Protein AF-A0A957Q5Z5-F1 (afdb_monomer)

Foldseek 3Di:
DDDPQLLVVQWDDDPPDIDGNADDLVDPVLQVLLQVLLVLLVVQAQHFLLVNVVSLCVVCVPPPCSSVSVLLNVLQVVQFDFAQDDDLDQLVVLLVQLCVVDDADDPPPVVDPHHPLVSLVVSCVVSVHDSVCSVVSNCSVPSRNTGGNTSHDNDRSSNSSVVSRVVSVVD

Nearest PDB structures (foldseek):
  6p4o-assembly2_D  TM=7.460E-01  e=9.473E-06  Sulfurispha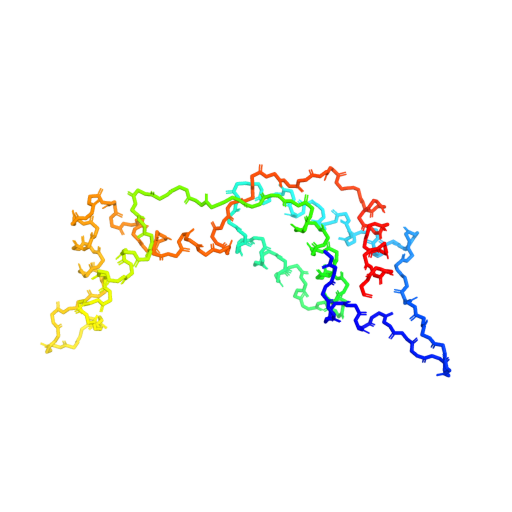era tokodaii str. 7
  6p4w-assembly1_B  TM=7.535E-01  e=1.976E-05  Sulfurisphaera tokodaii str. 7

Solvent-accessible surface area (backbone atoms only — not comparable to full-atom values): 9835 Å² total; per-residue (Å²): 122,60,51,68,83,53,41,53,84,34,54,42,78,58,90,95,43,82,42,75,66,69,80,60,75,83,39,64,70,56,36,50,52,39,39,50,51,44,51,60,55,60,73,34,63,74,30,34,43,48,57,51,52,50,54,50,53,61,70,38,59,95,50,93,58,39,58,58,52,52,40,48,52,45,53,48,56,70,52,32,43,69,42,73,52,91,64,99,60,62,23,70,58,50,42,55,61,54,57,71,73,53,82,62,45,66,97,81,49,90,89,61,92,47,31,57,67,56,53,47,43,52,52,12,58,75,71,73,45,60,49,91,50,45,71,61,44,45,48,27,81,39,71,53,44,10,25,28,76,37,74,48,74,90,64,45,25,63,58,45,49,54,47,40,45,54,32,60,74,71,95

Mean predicted aligned error: 5.06 Å

pLDDT: mean 93.44, std 7.06, range [59.0, 98.56]

Structure (mmCIF, N/CA/C/O backbone):
data_AF-A0A957Q5Z5-F1
#
_entry.id   AF-A0A957Q5Z5-F1
#
loop_
_atom_site.group_PDB
_atom_site.id
_atom_site.type_symbol
_atom_site.label_atom_id
_atom_site.label_alt_id
_atom_site.label_comp_id
_atom_site.label_asym_id
_atom_site.label_entity_id
_atom_site.label_seq_id
_atom_site.pdbx_PDB_ins_code
_atom_site.Cartn_x
_atom_site.Cartn_y
_atom_site.Cartn_z
_atom_site.occupancy
_atom_site.B_iso_or_equiv
_atom_site.auth_seq_id
_atom_site.auth_comp_id
_atom_site.auth_asym_id
_atom_site.auth_atom_id
_atom_site.pdbx_PDB_model_num
ATOM 1 N N . MET A 1 1 ? -11.658 -6.188 2.219 1.00 86.75 1 MET A N 1
ATOM 2 C CA . MET A 1 1 ? -11.931 -7.066 3.375 1.00 86.75 1 MET A CA 1
ATOM 3 C C . MET A 1 1 ? -10.623 -7.484 3.997 1.00 86.75 1 MET A C 1
ATOM 5 O O . MET A 1 1 ? -9.708 -7.815 3.246 1.00 86.75 1 MET A O 1
ATOM 9 N N . LEU A 1 2 ? -10.515 -7.440 5.331 1.00 93.69 2 LEU A N 1
ATOM 10 C CA . LEU A 1 2 ? -9.298 -7.857 6.036 1.00 93.69 2 LEU A CA 1
ATOM 11 C C . LEU A 1 2 ? -8.910 -9.295 5.667 1.00 93.69 2 LEU A C 1
ATOM 13 O O . LEU A 1 2 ? -9.766 -10.158 5.486 1.00 93.69 2 LEU A O 1
ATOM 17 N N . THR A 1 3 ? -7.611 -9.538 5.522 1.00 92.75 3 THR A N 1
ATOM 18 C CA . THR A 1 3 ? -7.075 -10.868 5.227 1.00 92.75 3 THR A CA 1
ATOM 19 C C . THR A 1 3 ? -6.958 -11.697 6.506 1.00 92.75 3 THR A C 1
ATOM 21 O O . THR A 1 3 ? -6.870 -11.164 7.614 1.00 92.75 3 THR A O 1
ATOM 24 N N . GLY A 1 4 ? -6.957 -13.027 6.368 1.00 91.56 4 GLY A N 1
ATOM 25 C CA . GLY A 1 4 ? -6.976 -13.938 7.516 1.00 91.56 4 GLY A CA 1
ATOM 26 C C . GLY A 1 4 ? -5.790 -13.770 8.473 1.00 91.56 4 GLY A C 1
ATOM 27 O O . GLY A 1 4 ? -5.946 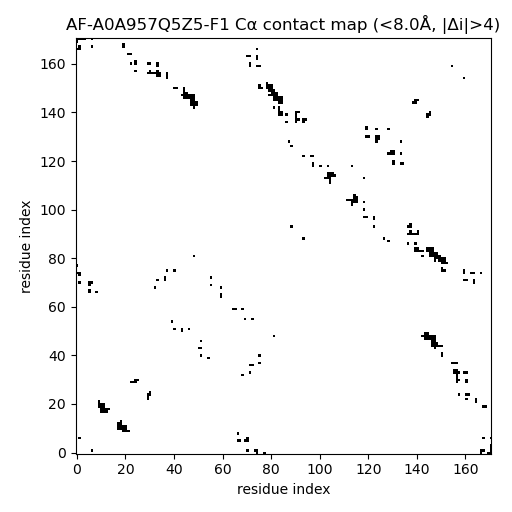-13.966 9.674 1.00 91.56 4 GLY A O 1
ATOM 28 N N . ASP A 1 5 ? -4.619 -13.372 7.980 1.00 93.81 5 ASP A N 1
ATOM 29 C CA . ASP A 1 5 ? -3.441 -13.049 8.792 1.00 93.81 5 ASP A CA 1
ATOM 30 C C . ASP A 1 5 ? -3.641 -11.816 9.690 1.00 93.81 5 ASP A C 1
ATOM 32 O O . ASP A 1 5 ? -3.112 -11.791 10.797 1.00 93.81 5 ASP A O 1
ATOM 36 N N . LEU A 1 6 ? -4.465 -10.850 9.273 1.00 95.38 6 LEU A N 1
ATOM 37 C CA . LEU A 1 6 ? -4.797 -9.655 10.060 1.00 95.38 6 LEU A CA 1
ATOM 38 C C . LEU A 1 6 ? -5.954 -9.898 11.040 1.00 95.38 6 LEU A C 1
ATOM 40 O O . LEU A 1 6 ? -6.052 -9.238 12.072 1.00 95.38 6 LEU A O 1
ATOM 44 N N . VAL A 1 7 ? -6.815 -10.872 10.744 1.00 94.38 7 VAL A N 1
ATOM 45 C CA . VAL A 1 7 ? -7.994 -11.201 11.563 1.00 94.38 7 VAL A CA 1
ATOM 46 C C . VAL A 1 7 ? -7.636 -12.179 12.678 1.00 94.38 7 VAL A C 1
ATOM 48 O O . VAL A 1 7 ? -8.009 -11.963 13.830 1.00 94.38 7 VAL A O 1
ATOM 51 N N . ARG A 1 8 ? -6.868 -13.235 12.373 1.00 93.06 8 ARG A N 1
ATOM 52 C CA . ARG A 1 8 ? -6.504 -14.299 13.331 1.00 93.06 8 ARG A CA 1
ATOM 53 C C . ARG A 1 8 ? -5.944 -13.780 14.664 1.00 93.06 8 ARG A C 1
ATOM 55 O O . ARG A 1 8 ? -6.392 -14.285 15.691 1.00 93.06 8 ARG A O 1
ATOM 62 N N . PRO A 1 9 ? -5.040 -12.779 14.712 1.00 94.25 9 PRO A N 1
ATOM 63 C CA . PRO A 1 9 ? -4.516 -12.251 15.976 1.00 94.25 9 PRO A CA 1
ATOM 64 C C . PRO A 1 9 ? -5.578 -11.605 16.879 1.00 94.25 9 PRO A C 1
ATOM 66 O O . PRO A 1 9 ? -5.342 -11.429 18.074 1.00 94.25 9 PRO A O 1
ATOM 69 N N . ARG A 1 10 ? -6.738 -11.234 16.321 1.00 94.88 10 ARG A N 1
ATOM 70 C CA . ARG A 1 10 ? -7.870 -10.634 17.042 1.00 94.88 10 ARG A CA 1
ATOM 71 C C . ARG A 1 10 ? -8.929 -11.657 17.440 1.00 94.88 10 ARG A C 1
ATOM 73 O O . ARG A 1 10 ? -9.867 -11.303 18.144 1.00 94.88 10 ARG A O 1
ATOM 80 N N . LEU A 1 11 ? -8.792 -12.916 17.035 1.00 93.56 11 LEU A N 1
ATOM 81 C CA . LEU A 1 11 ? -9.701 -13.980 17.439 1.00 93.56 11 LEU A CA 1
ATOM 82 C C . LEU A 1 11 ? -9.214 -14.623 18.740 1.00 93.56 11 LEU A C 1
ATOM 84 O O . LEU A 1 11 ? -8.059 -15.027 18.875 1.00 93.56 11 LEU A O 1
ATOM 88 N N . ARG A 1 12 ? -10.111 -14.733 19.716 1.00 92.25 12 ARG A N 1
ATOM 89 C CA . ARG A 1 12 ? -9.873 -15.391 21.001 1.00 92.25 12 ARG A CA 1
ATOM 90 C C . ARG A 1 12 ? -10.822 -16.567 21.134 1.00 92.25 12 ARG A C 1
ATOM 92 O O . ARG A 1 12 ? -12.036 -16.396 21.081 1.00 92.25 12 ARG A O 1
ATOM 99 N N . GLN A 1 13 ? -10.270 -17.753 21.351 1.00 90.62 13 GLN A N 1
ATOM 100 C CA . GLN A 1 13 ? -11.067 -18.915 21.714 1.00 90.62 13 GLN A CA 1
ATOM 101 C C . GLN A 1 13 ? -11.243 -18.949 23.235 1.00 90.62 13 GLN A C 1
ATOM 103 O O . GLN A 1 13 ? -10.262 -18.968 23.979 1.00 90.62 13 GLN A O 1
ATOM 108 N N . GLN A 1 14 ? -12.491 -18.949 23.699 1.00 88.62 14 GLN A N 1
ATOM 109 C CA . GLN A 1 14 ? -12.849 -19.172 25.099 1.00 88.62 14 GLN A CA 1
ATOM 110 C C . GLN A 1 14 ? -13.795 -20.371 25.172 1.00 88.62 14 GLN A C 1
ATOM 112 O O . GLN A 1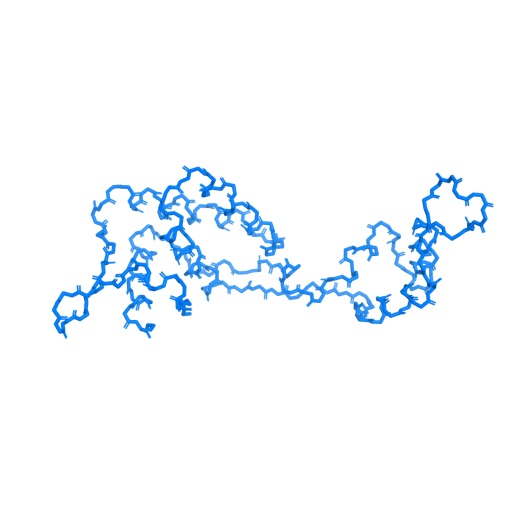 14 ? -14.984 -20.271 24.881 1.00 88.62 14 GLN A O 1
ATOM 117 N N . GLY A 1 15 ? -13.247 -21.538 25.523 1.00 88.75 15 GLY A N 1
ATOM 118 C CA . GLY A 1 15 ? -13.988 -22.798 25.482 1.00 88.75 15 GLY A CA 1
ATOM 119 C C . GLY A 1 15 ? -14.450 -23.127 24.060 1.00 88.75 15 GLY A C 1
ATOM 120 O O . GLY A 1 15 ? -13.624 -23.289 23.160 1.00 88.75 15 GLY A O 1
ATOM 121 N N . ASN A 1 16 ? -15.770 -23.210 23.872 1.00 91.19 16 ASN A N 1
ATOM 122 C CA . ASN A 1 16 ? -16.403 -23.483 22.579 1.00 91.19 16 ASN A CA 1
ATOM 123 C C . ASN A 1 16 ? -16.900 -22.211 21.861 1.00 91.19 16 ASN A C 1
ATOM 125 O O . ASN A 1 16 ? -17.581 -22.312 20.844 1.00 91.19 16 ASN A O 1
ATOM 129 N N . GLU A 1 17 ? -16.586 -21.023 22.389 1.00 91.62 17 GLU A N 1
ATOM 130 C CA . GLU A 1 17 ? -16.926 -19.737 21.776 1.00 91.62 17 GLU A CA 1
ATOM 131 C C . GLU A 1 17 ? -15.697 -19.081 21.142 1.00 91.62 17 GLU A C 1
ATOM 133 O O . GLU A 1 17 ? -14.607 -19.047 21.725 1.00 91.62 17 GLU A O 1
ATOM 138 N N . LEU A 1 18 ? -15.900 -18.502 19.959 1.00 90.69 18 LEU A N 1
ATOM 139 C CA . LEU A 1 18 ? -14.941 -17.620 19.306 1.00 90.69 18 LEU A CA 1
ATOM 140 C C . LEU A 1 18 ? -15.369 -16.171 19.550 1.00 90.69 18 LEU A C 1
ATOM 142 O O . LEU A 1 18 ? -16.485 -15.784 19.208 1.00 90.69 18 LEU A O 1
ATOM 146 N N . ARG A 1 19 ? -14.489 -15.370 20.148 1.00 93.19 19 ARG A N 1
ATOM 147 C CA . ARG A 1 19 ? -14.721 -13.951 20.437 1.00 93.19 19 ARG A CA 1
ATOM 148 C C . ARG A 1 19 ? -13.751 -13.091 19.646 1.00 93.19 19 ARG A C 1
ATOM 150 O O . ARG A 1 19 ? -12.570 -13.418 19.548 1.00 93.19 19 ARG A O 1
ATOM 157 N N . ILE A 1 20 ? -14.250 -11.982 19.112 1.00 94.69 20 ILE A N 1
ATOM 158 C CA . ILE A 1 20 ? -13.425 -10.974 18.449 1.00 94.69 20 ILE A CA 1
ATOM 159 C C . ILE A 1 20 ? -12.976 -9.964 19.504 1.00 94.69 20 ILE A C 1
ATOM 161 O O . ILE A 1 20 ? -13.782 -9.436 20.268 1.00 94.69 20 ILE A O 1
ATOM 165 N N . ASP A 1 21 ? -11.677 -9.709 19.544 1.00 95.06 21 ASP A N 1
ATOM 166 C CA . ASP A 1 21 ? -11.082 -8.610 20.287 1.00 95.06 21 ASP A CA 1
ATOM 167 C C . ASP A 1 21 ? -11.286 -7.323 19.468 1.00 95.06 21 ASP A C 1
ATOM 169 O O . ASP A 1 21 ? -10.591 -7.062 18.479 1.00 95.06 21 ASP A O 1
ATOM 173 N N . TRP A 1 22 ? -12.296 -6.538 19.836 1.00 96.62 22 TRP A N 1
ATOM 174 C CA . TRP A 1 22 ? -12.644 -5.282 19.167 1.00 96.62 22 TRP A CA 1
ATOM 175 C C . TRP A 1 22 ? -11.695 -4.153 19.567 1.00 96.62 22 TRP A C 1
ATOM 177 O O . TRP A 1 22 ? -11.163 -4.138 20.676 1.00 96.62 22 TRP A O 1
ATOM 187 N N . LEU A 1 23 ? -11.504 -3.170 18.686 1.00 96.94 23 LEU A N 1
ATOM 188 C CA . LEU A 1 23 ? -10.916 -1.900 19.105 1.00 96.94 23 LEU A CA 1
ATOM 189 C C . LEU A 1 23 ? -11.986 -1.041 19.768 1.00 96.94 23 LEU A C 1
ATOM 191 O O . LEU A 1 23 ? -13.004 -0.728 19.150 1.00 96.94 23 LEU A O 1
ATOM 195 N N . ASP A 1 24 ? -11.734 -0.647 21.010 1.00 95.56 24 ASP A N 1
ATOM 196 C CA . ASP A 1 24 ? -12.553 0.332 21.716 1.00 95.56 24 ASP A CA 1
ATOM 197 C C . ASP A 1 24 ? -12.341 1.727 21.093 1.00 95.56 24 ASP A C 1
ATOM 199 O O . ASP A 1 24 ? -11.215 2.238 21.132 1.00 95.56 24 ASP A O 1
ATOM 203 N N . PRO A 1 25 ? -13.387 2.364 20.529 1.00 93.06 25 PRO A N 1
ATOM 204 C CA . PRO A 1 25 ? -13.272 3.689 19.931 1.00 93.06 25 PRO A CA 1
ATOM 205 C C . PRO A 1 25 ? -12.984 4.780 20.969 1.00 93.06 25 PRO A C 1
ATOM 207 O O . PRO A 1 25 ? -12.510 5.844 20.609 1.00 93.06 25 PRO A O 1
ATOM 210 N N . THR A 1 26 ? -13.207 4.558 22.261 1.00 95.06 26 THR A N 1
ATOM 211 C CA . THR A 1 26 ? -12.871 5.555 23.292 1.00 95.06 26 THR A CA 1
ATOM 212 C C . THR A 1 26 ? -11.412 5.474 23.743 1.00 95.06 26 THR A C 1
ATOM 214 O O . THR A 1 26 ? -10.908 6.371 24.424 1.00 95.06 26 THR A O 1
ATOM 217 N N . ASN A 1 27 ? -10.695 4.421 23.340 1.00 97.81 27 ASN A N 1
ATOM 218 C CA . ASN A 1 27 ? -9.304 4.230 23.706 1.00 97.81 27 ASN A CA 1
ATOM 219 C C . ASN A 1 27 ? -8.407 5.261 23.003 1.00 97.81 27 ASN A C 1
ATOM 221 O O . ASN A 1 27 ? -8.252 5.256 21.780 1.00 97.81 27 ASN A O 1
ATOM 225 N N . ARG A 1 28 ? -7.752 6.112 23.800 1.00 97.81 28 ARG A N 1
ATOM 226 C CA . ARG A 1 28 ? -6.892 7.196 23.304 1.00 97.81 28 ARG A CA 1
ATOM 227 C C . ARG A 1 28 ? -5.743 6.712 22.414 1.00 97.81 28 ARG A C 1
ATOM 229 O O . ARG A 1 28 ? -5.404 7.403 21.460 1.00 97.81 28 ARG A O 1
ATOM 236 N N . HIS A 1 29 ? -5.153 5.553 22.709 1.00 97.56 29 HIS A N 1
ATOM 237 C CA . HIS A 1 29 ? -4.058 4.983 21.913 1.00 97.56 29 HIS A CA 1
ATOM 238 C C . HIS A 1 29 ? -4.524 4.625 20.498 1.00 97.56 29 HIS A C 1
ATOM 240 O O . HIS A 1 29 ? -3.871 4.982 19.516 1.00 97.56 29 HIS A O 1
ATOM 246 N N . TRP A 1 30 ? -5.692 3.984 20.382 1.00 98.06 30 TRP A N 1
ATOM 247 C CA . TRP A 1 30 ? -6.259 3.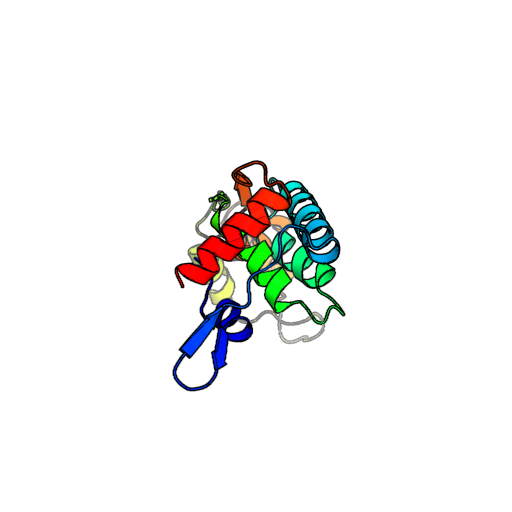625 19.080 1.00 98.06 30 TRP A CA 1
ATOM 248 C C . TRP A 1 30 ? -6.781 4.828 18.314 1.00 98.06 30 TRP A C 1
ATOM 250 O O . TRP A 1 30 ? -6.556 4.908 17.111 1.00 98.06 30 TRP A O 1
ATOM 260 N N . GLN A 1 31 ? -7.392 5.788 19.004 1.00 98.50 31 GLN A N 1
ATOM 261 C CA . GLN A 1 31 ? -7.793 7.063 18.412 1.00 98.50 31 GLN A CA 1
ATOM 262 C C . GLN A 1 31 ? -6.604 7.803 17.799 1.00 98.50 31 GLN A C 1
ATOM 264 O O . GLN A 1 31 ? -6.654 8.204 16.637 1.00 98.50 31 GLN A O 1
ATOM 269 N N . GLN A 1 32 ? -5.509 7.919 18.553 1.00 98.31 32 GLN A N 1
ATOM 270 C CA . GLN A 1 32 ? -4.291 8.560 18.075 1.00 98.31 32 GLN A CA 1
ATOM 271 C C . GLN A 1 32 ? -3.697 7.805 16.878 1.00 98.31 32 GLN A C 1
ATOM 273 O O . GLN A 1 32 ? -3.445 8.409 15.841 1.00 98.31 32 GLN A O 1
ATOM 278 N N . THR A 1 33 ? -3.558 6.480 16.986 1.00 98.44 33 THR A N 1
ATOM 279 C CA . THR A 1 33 ? -3.012 5.637 15.908 1.00 98.44 33 THR A CA 1
ATOM 280 C C . THR A 1 33 ? -3.846 5.747 14.626 1.00 98.44 33 THR A C 1
ATOM 282 O O . THR A 1 33 ? -3.304 5.905 13.536 1.00 98.44 33 THR A O 1
ATOM 285 N N . ALA A 1 34 ? -5.176 5.695 14.737 1.00 98.56 34 ALA A N 1
ATOM 286 C CA . ALA A 1 34 ? -6.073 5.806 13.591 1.00 98.56 34 ALA A CA 1
ATOM 287 C C . ALA A 1 34 ? -6.022 7.204 12.948 1.00 98.56 34 ALA A C 1
ATOM 289 O O . ALA A 1 34 ? -6.032 7.310 11.722 1.00 98.56 34 ALA A O 1
ATOM 290 N N . ALA A 1 35 ? -5.937 8.268 13.754 1.00 98.38 35 ALA A N 1
ATOM 291 C CA . ALA A 1 35 ? -5.785 9.633 13.254 1.00 98.38 35 ALA A CA 1
ATOM 292 C C . ALA A 1 35 ? -4.459 9.823 12.502 1.00 98.38 35 ALA A C 1
ATOM 294 O O . ALA A 1 35 ? -4.459 10.368 11.399 1.00 98.38 35 ALA A O 1
ATOM 295 N N . GLU A 1 36 ? -3.351 9.348 13.074 1.00 98.31 36 GLU A N 1
ATOM 296 C CA . GLU A 1 36 ? -2.017 9.415 12.467 1.00 98.31 36 GLU A CA 1
ATOM 297 C C . GLU A 1 36 ? -1.959 8.655 11.143 1.00 98.31 36 GLU A C 1
ATOM 299 O O . GLU A 1 36 ? -1.525 9.219 10.144 1.00 98.31 36 GLU A O 1
ATOM 304 N N . LEU A 1 37 ? -2.468 7.420 11.096 1.00 98.38 37 LEU A N 1
ATOM 305 C CA . LEU A 1 37 ? -2.523 6.638 9.858 1.00 98.38 37 LEU A CA 1
ATOM 306 C C . LEU A 1 37 ? -3.374 7.314 8.781 1.00 98.38 37 LEU A C 1
ATOM 308 O O . LEU A 1 37 ? -2.987 7.334 7.615 1.00 98.38 37 LEU A O 1
ATOM 312 N N . ALA A 1 38 ? -4.519 7.890 9.156 1.00 97.88 38 ALA A N 1
ATOM 313 C CA . ALA A 1 38 ? -5.364 8.615 8.215 1.00 97.88 38 ALA A CA 1
ATOM 314 C C . ALA A 1 38 ? -4.668 9.871 7.661 1.00 97.88 38 ALA A C 1
ATOM 316 O O . ALA A 1 38 ? -4.861 10.204 6.494 1.00 97.88 38 ALA A O 1
ATOM 317 N N . VAL A 1 39 ? -3.867 10.574 8.471 1.00 97.75 39 VAL A N 1
ATOM 318 C CA . VAL A 1 39 ? -3.029 11.694 8.006 1.00 97.75 39 VAL A CA 1
ATOM 319 C C . VAL A 1 39 ? -1.945 11.184 7.061 1.00 97.75 39 VAL A C 1
ATOM 321 O O . VAL A 1 39 ? -1.899 11.632 5.918 1.00 97.75 39 VAL A O 1
ATOM 324 N N . LEU A 1 40 ? -1.155 10.203 7.504 1.00 97.88 40 LEU A N 1
ATOM 325 C CA . LEU A 1 40 ? -0.039 9.639 6.749 1.00 97.88 40 LEU A CA 1
ATOM 326 C C . LEU A 1 40 ? -0.480 9.126 5.373 1.00 97.88 40 LEU A C 1
ATOM 328 O O . LEU A 1 40 ? 0.201 9.363 4.381 1.00 97.88 40 LEU A O 1
ATOM 332 N N . PHE A 1 41 ? -1.636 8.458 5.298 1.00 98.00 41 PHE A N 1
ATOM 333 C CA . PHE A 1 41 ? -2.181 7.941 4.042 1.00 98.00 41 PHE A CA 1
ATOM 334 C C . PHE A 1 41 ? -2.634 9.050 3.088 1.00 98.00 41 PHE A C 1
ATOM 336 O O . PHE A 1 41 ? -2.381 8.972 1.888 1.00 98.00 41 PHE A O 1
ATOM 343 N N . ARG A 1 42 ? -3.274 10.112 3.599 1.00 95.12 42 ARG A N 1
ATOM 344 C CA . ARG A 1 42 ? -3.698 11.250 2.762 1.00 95.12 42 ARG A CA 1
ATOM 345 C C . ARG A 1 42 ? -2.519 11.981 2.125 1.00 95.12 42 ARG A C 1
ATOM 347 O O . ARG A 1 42 ? -2.669 12.520 1.034 1.00 95.12 42 ARG A O 1
ATOM 354 N N . GLU A 1 43 ? -1.364 11.992 2.783 1.00 95.75 43 GLU A N 1
ATOM 355 C CA . GLU A 1 43 ? -0.130 12.578 2.245 1.00 95.75 43 GLU A CA 1
ATOM 356 C C . GLU A 1 43 ? 0.442 11.783 1.056 1.00 95.75 43 GLU A C 1
ATOM 358 O O . GLU A 1 43 ? 1.305 12.291 0.346 1.00 95.75 43 GLU A O 1
ATOM 363 N N . GLN A 1 44 ? -0.071 10.575 0.784 1.00 96.81 44 GLN A N 1
ATOM 364 C CA . GLN A 1 44 ? 0.370 9.721 -0.325 1.00 96.81 44 GLN A CA 1
ATOM 365 C C . GLN A 1 44 ? -0.363 9.998 -1.648 1.00 96.81 44 GLN A C 1
ATOM 367 O O . GLN A 1 44 ? -0.264 9.199 -2.576 1.00 96.81 44 GLN A O 1
ATOM 372 N N . HIS A 1 45 ? -1.121 11.094 -1.759 1.00 96.06 45 HIS A N 1
ATOM 373 C CA . HIS A 1 45 ? -1.798 11.453 -3.008 1.00 96.06 45 HIS A CA 1
ATOM 374 C C . HIS A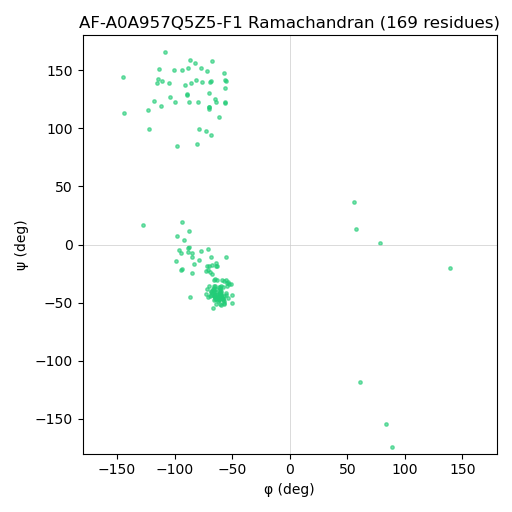 1 45 ? -0.798 11.562 -4.172 1.00 96.06 45 HIS A C 1
ATOM 376 O O . HIS A 1 45 ? 0.276 12.150 -4.024 1.00 96.06 45 HIS A O 1
ATOM 382 N N . ASP A 1 46 ? -1.150 10.981 -5.322 1.00 95.94 46 ASP A N 1
ATOM 383 C CA . ASP A 1 46 ? -0.293 10.839 -6.509 1.00 95.94 46 ASP A CA 1
ATOM 384 C C . ASP A 1 46 ? 1.035 10.096 -6.267 1.00 95.94 46 ASP A C 1
ATOM 386 O O . ASP A 1 46 ? 1.923 10.117 -7.122 1.00 95.94 46 ASP A O 1
ATOM 390 N N . GLN A 1 47 ? 1.196 9.414 -5.129 1.00 97.12 47 GLN A N 1
ATOM 391 C CA . GLN A 1 47 ? 2.364 8.578 -4.865 1.00 97.12 47 GLN A CA 1
ATOM 392 C C . GLN A 1 47 ? 2.104 7.118 -5.263 1.00 97.12 47 GLN A C 1
ATOM 394 O O . GLN A 1 47 ? 0.966 6.640 -5.179 1.00 97.12 47 GLN A O 1
ATOM 399 N N . PRO A 1 48 ? 3.153 6.378 -5.664 1.00 96.38 48 PRO A N 1
ATOM 400 C CA . PRO A 1 48 ? 3.076 4.935 -5.852 1.00 96.38 48 PRO A CA 1
ATOM 401 C C . PRO A 1 48 ? 2.624 4.197 -4.587 1.00 96.38 48 PRO A C 1
ATOM 403 O O . PRO A 1 48 ? 2.999 4.565 -3.470 1.00 96.38 48 PRO A O 1
ATOM 406 N N . GLN A 1 49 ? 1.904 3.086 -4.757 1.00 97.19 49 GLN A N 1
ATOM 407 C CA . GLN A 1 49 ? 1.499 2.208 -3.655 1.00 97.19 49 GLN A CA 1
ATOM 408 C C . GLN A 1 49 ? 2.700 1.737 -2.811 1.00 97.19 49 GLN A C 1
ATOM 410 O O . GLN A 1 49 ? 2.586 1.584 -1.596 1.00 97.19 49 GLN A O 1
ATOM 415 N N . GLU A 1 50 ? 3.869 1.538 -3.421 1.00 96.69 50 GLU A N 1
ATOM 416 C CA . GLU A 1 50 ? 5.096 1.190 -2.701 1.00 96.69 50 GLU A CA 1
ATOM 417 C C . GLU A 1 50 ? 5.588 2.288 -1.749 1.00 96.69 50 GLU A C 1
ATOM 419 O O . GLU A 1 50 ? 6.187 1.967 -0.725 1.00 96.69 50 GLU A O 1
ATOM 424 N N . THR A 1 51 ? 5.330 3.564 -2.045 1.00 97.25 51 THR A N 1
ATOM 425 C CA . THR A 1 51 ? 5.681 4.675 -1.151 1.00 97.25 51 THR A CA 1
ATOM 426 C C . THR A 1 51 ? 4.826 4.616 0.108 1.00 97.25 51 THR A C 1
ATOM 428 O O . THR A 1 51 ? 5.361 4.696 1.212 1.00 97.25 51 THR A O 1
ATOM 431 N N . TRP A 1 52 ? 3.521 4.362 -0.045 1.00 97.94 52 TRP A N 1
ATOM 432 C CA . TRP A 1 52 ? 2.628 4.110 1.087 1.00 97.94 52 TRP A CA 1
ATOM 433 C C . TRP A 1 52 ? 3.086 2.905 1.916 1.00 97.94 52 TRP A C 1
ATOM 435 O O . TRP A 1 52 ? 3.163 2.990 3.139 1.00 97.94 52 TRP A O 1
ATOM 445 N N . GLN A 1 53 ? 3.439 1.800 1.257 1.00 97.44 53 GLN A N 1
ATOM 446 C CA . GLN A 1 53 ? 3.895 0.594 1.942 1.00 97.44 53 GLN A CA 1
ATOM 447 C C . GLN A 1 53 ? 5.166 0.847 2.771 1.00 97.44 53 GLN A C 1
ATOM 449 O O . GLN A 1 53 ? 5.233 0.416 3.919 1.00 97.44 53 GLN A O 1
ATOM 454 N N . ARG A 1 54 ? 6.137 1.600 2.236 1.00 98.19 54 ARG A N 1
ATOM 455 C CA . ARG A 1 54 ? 7.347 1.996 2.978 1.00 98.19 54 ARG A CA 1
ATOM 456 C C . ARG A 1 54 ? 7.029 2.925 4.149 1.00 98.19 54 ARG A C 1
ATOM 458 O O . ARG A 1 54 ? 7.519 2.695 5.247 1.00 98.19 54 ARG A O 1
ATOM 465 N N . ALA A 1 55 ? 6.174 3.928 3.945 1.00 98.19 55 ALA A N 1
ATOM 466 C CA . ALA A 1 55 ? 5.755 4.835 5.014 1.00 98.19 55 ALA A CA 1
ATOM 467 C C . ALA A 1 55 ? 5.050 4.084 6.159 1.00 98.19 55 ALA A C 1
ATOM 469 O O . ALA A 1 55 ? 5.265 4.380 7.334 1.00 98.19 55 ALA A O 1
ATOM 470 N N . LEU A 1 56 ? 4.239 3.076 5.826 1.00 98.25 56 LEU A N 1
ATOM 471 C CA . LEU A 1 56 ? 3.599 2.202 6.805 1.00 98.25 56 LEU A CA 1
ATOM 472 C C . LEU A 1 56 ? 4.620 1.348 7.571 1.00 98.25 56 LEU A C 1
ATOM 474 O O . LEU A 1 56 ? 4.519 1.245 8.792 1.00 98.25 56 LEU A O 1
ATOM 478 N N . GLU A 1 57 ? 5.593 0.759 6.871 1.00 97.94 57 GLU A N 1
ATOM 479 C CA . GLU A 1 57 ? 6.686 -0.018 7.474 1.00 97.94 57 GLU A CA 1
ATOM 480 C C . GLU A 1 57 ? 7.522 0.829 8.441 1.00 97.94 57 GLU A C 1
ATOM 482 O O . GLU A 1 57 ? 7.849 0.379 9.540 1.00 97.94 57 GLU A O 1
ATOM 487 N N . GLU A 1 58 ? 7.818 2.075 8.071 1.00 98.06 58 GLU A N 1
ATOM 488 C CA . GLU A 1 58 ? 8.495 3.041 8.938 1.00 98.06 58 GLU A CA 1
ATOM 489 C C . GLU A 1 58 ? 7.639 3.411 10.157 1.00 98.06 58 GLU A C 1
ATOM 491 O O . GLU A 1 58 ? 8.149 3.453 11.277 1.00 98.06 58 GLU A O 1
ATOM 496 N N . TYR A 1 59 ? 6.333 3.625 9.971 1.00 98.00 59 TYR A N 1
ATOM 497 C CA . TYR A 1 59 ? 5.411 3.977 11.054 1.00 98.00 59 TYR A CA 1
ATOM 498 C C . TYR A 1 59 ? 5.232 2.852 12.087 1.00 98.00 59 TYR A C 1
ATOM 500 O O . TYR A 1 59 ? 5.113 3.112 13.288 1.00 98.00 59 TYR A O 1
ATOM 508 N N . GLU A 1 60 ? 5.199 1.591 11.650 1.00 96.69 60 GLU A N 1
ATOM 509 C CA . GLU A 1 60 ? 5.070 0.443 12.555 1.00 96.69 60 GLU A CA 1
ATOM 510 C C . GLU A 1 60 ? 6.408 -0.036 13.140 1.00 96.69 60 GLU A C 1
ATOM 512 O O . GLU A 1 60 ? 6.420 -0.898 14.026 1.00 96.69 60 GLU A O 1
ATOM 517 N N . ALA A 1 61 ? 7.537 0.506 12.675 1.00 96.62 61 ALA A N 1
ATOM 518 C CA . ALA A 1 61 ? 8.859 0.092 13.119 1.00 96.62 61 ALA A CA 1
ATOM 519 C C . ALA A 1 61 ? 9.000 0.223 14.647 1.00 96.62 61 ALA A C 1
ATOM 521 O O . ALA A 1 61 ? 8.823 1.287 15.238 1.00 96.62 61 ALA A O 1
ATOM 522 N N . GLY A 1 62 ? 9.325 -0.890 15.311 1.00 93.75 62 GLY A N 1
ATOM 523 C CA . GLY A 1 62 ? 9.489 -0.940 16.769 1.00 93.75 62 GLY A CA 1
ATOM 524 C C . GLY A 1 62 ? 8.184 -0.986 17.574 1.00 93.75 62 GLY A C 1
ATOM 525 O O . GLY A 1 62 ? 8.239 -1.046 18.803 1.00 93.75 62 GLY A O 1
ATOM 526 N N . ARG A 1 63 ? 7.017 -1.013 16.921 1.00 96.81 63 ARG A N 1
ATOM 527 C CA . ARG A 1 63 ? 5.714 -1.142 17.581 1.00 96.81 63 ARG A CA 1
ATOM 528 C C . ARG A 1 63 ? 5.287 -2.602 17.715 1.00 96.81 63 ARG A C 1
ATOM 530 O O . ARG A 1 63 ? 5.404 -3.399 16.790 1.00 96.81 63 ARG A O 1
ATOM 537 N N . THR A 1 64 ? 4.753 -2.971 18.878 1.00 96.00 64 THR A N 1
ATOM 538 C CA . THR A 1 64 ? 4.288 -4.346 19.154 1.00 96.00 64 THR A CA 1
ATOM 539 C C . THR A 1 64 ? 2.873 -4.612 18.642 1.00 96.00 64 THR A C 1
ATOM 541 O O . THR A 1 64 ? 2.473 -5.764 18.481 1.00 96.00 64 THR A O 1
ATOM 544 N N . ASP A 1 65 ? 2.121 -3.556 18.350 1.00 96.25 65 ASP A N 1
ATOM 545 C CA . ASP A 1 65 ? 0.750 -3.576 17.856 1.00 96.25 65 ASP A CA 1
ATOM 546 C C . ASP A 1 65 ? 0.634 -3.514 16.323 1.00 96.25 65 ASP A C 1
ATOM 548 O O . ASP A 1 65 ? -0.442 -3.233 15.790 1.00 96.25 65 ASP A O 1
ATOM 552 N N . TYR A 1 66 ? 1.711 -3.845 15.603 1.00 96.69 66 TYR A N 1
ATOM 553 C CA . TYR A 1 66 ? 1.785 -3.806 14.136 1.00 96.69 66 TYR A CA 1
ATOM 554 C C . TYR A 1 66 ? 0.628 -4.540 13.433 1.00 96.69 66 TYR A C 1
ATOM 556 O O . TYR A 1 66 ? 0.130 -4.073 12.416 1.00 96.69 66 TYR A O 1
ATOM 564 N N . ASN A 1 67 ? 0.108 -5.642 13.990 1.00 96.19 67 ASN A N 1
ATOM 565 C CA . ASN A 1 67 ? -1.038 -6.348 13.397 1.00 96.19 67 ASN A CA 1
ATOM 566 C C . ASN A 1 67 ? -2.296 -5.465 13.305 1.00 96.19 67 ASN A C 1
ATOM 568 O O . ASN A 1 67 ? -3.021 -5.518 12.314 1.00 96.19 67 ASN A O 1
ATOM 572 N N . VAL A 1 68 ? -2.547 -4.634 14.323 1.00 97.69 68 VAL A N 1
ATOM 573 C CA . VAL A 1 68 ? -3.681 -3.698 14.330 1.00 97.69 68 VAL A CA 1
ATOM 574 C C . VAL A 1 68 ? -3.420 -2.548 13.361 1.00 97.69 68 VAL A C 1
ATOM 576 O O . VAL A 1 68 ? -4.309 -2.183 12.596 1.00 97.69 68 VAL A O 1
ATOM 579 N N . ILE A 1 69 ? -2.194 -2.019 13.353 1.00 98.44 69 ILE A N 1
ATOM 580 C CA . ILE A 1 69 ? -1.763 -0.944 12.448 1.00 98.44 69 ILE A CA 1
ATOM 581 C C . ILE A 1 69 ? -1.959 -1.365 10.989 1.00 98.44 69 ILE A C 1
ATOM 583 O O . ILE A 1 69 ? -2.635 -0.665 10.240 1.00 98.44 69 ILE A O 1
ATOM 587 N N . ARG A 1 70 ? -1.462 -2.546 10.604 1.00 98.19 70 ARG A N 1
ATOM 588 C CA . ARG A 1 70 ? -1.644 -3.117 9.259 1.00 98.19 70 ARG A CA 1
ATOM 589 C C . ARG A 1 70 ? -3.110 -3.350 8.925 1.00 98.19 70 ARG A C 1
ATOM 591 O O . ARG A 1 70 ? -3.525 -3.129 7.792 1.00 98.19 70 ARG A O 1
ATOM 598 N N . GLY A 1 71 ? -3.909 -3.756 9.908 1.00 98.06 71 GLY A N 1
ATOM 599 C CA . GLY A 1 71 ? -5.356 -3.873 9.774 1.00 98.06 71 GLY A CA 1
ATOM 600 C C . GLY A 1 71 ? -6.036 -2.545 9.431 1.00 98.06 71 GLY A C 1
ATOM 601 O O . GLY A 1 71 ? -6.778 -2.464 8.453 1.00 98.06 71 GLY A O 1
ATOM 602 N N . LEU A 1 72 ? -5.752 -1.486 10.191 1.00 98.44 72 LEU A N 1
ATOM 603 C CA . LEU A 1 72 ? -6.263 -0.134 9.933 1.00 98.44 72 LEU A CA 1
ATOM 604 C C . LEU A 1 72 ? -5.768 0.403 8.581 1.00 98.44 72 LEU A C 1
ATOM 606 O O . LEU A 1 72 ? -6.558 0.902 7.783 1.00 98.44 72 LEU A O 1
ATOM 610 N N . ALA A 1 73 ? -4.480 0.234 8.283 1.00 98.31 73 ALA A N 1
ATOM 611 C CA . ALA A 1 73 ? -3.872 0.618 7.012 1.00 98.31 73 ALA A CA 1
ATOM 612 C C . ALA A 1 73 ? -4.496 -0.112 5.814 1.00 98.31 73 ALA A C 1
ATOM 614 O O . ALA A 1 73 ? -4.696 0.474 4.747 1.00 98.31 73 ALA A O 1
ATOM 615 N N . LYS A 1 74 ? -4.866 -1.383 5.990 1.00 97.75 74 LYS A N 1
ATOM 616 C CA . LYS A 1 74 ? -5.591 -2.140 4.975 1.00 97.75 74 LYS A CA 1
ATOM 617 C C . LYS A 1 74 ? -6.990 -1.583 4.736 1.00 97.75 74 LYS A C 1
ATOM 619 O O . LYS A 1 74 ? -7.410 -1.529 3.588 1.00 97.75 74 LYS A O 1
ATOM 624 N N . VAL A 1 75 ? -7.703 -1.149 5.775 1.00 98.12 75 VAL A N 1
ATOM 625 C CA . VAL A 1 75 ? -9.015 -0.500 5.603 1.00 98.12 75 VAL A CA 1
ATOM 626 C C . VAL A 1 75 ? -8.894 0.772 4.765 1.00 98.12 75 VAL A C 1
ATOM 628 O O . VAL A 1 75 ? -9.709 0.972 3.868 1.00 98.12 75 VAL A O 1
ATOM 631 N N . LEU A 1 76 ? -7.866 1.590 5.018 1.00 98.12 76 LEU A N 1
ATOM 632 C CA . LEU A 1 76 ? -7.567 2.774 4.204 1.00 98.12 76 LEU A CA 1
ATOM 633 C C . LEU A 1 76 ? -7.300 2.382 2.745 1.00 98.12 76 LEU A C 1
ATOM 635 O O . LEU A 1 76 ? -7.952 2.888 1.839 1.00 98.12 76 LEU A O 1
ATOM 639 N N . SER A 1 77 ? -6.398 1.420 2.538 1.00 97.25 77 SER A N 1
ATOM 640 C CA . SER A 1 77 ? -5.971 0.979 1.204 1.00 97.25 77 SER A CA 1
ATOM 641 C C . SER A 1 77 ? -7.108 0.341 0.396 1.00 97.25 77 SER A C 1
ATOM 643 O O . SER A 1 77 ? -7.241 0.611 -0.791 1.00 97.25 77 SER A O 1
ATOM 645 N N . ASP A 1 78 ? -7.951 -0.482 1.030 1.00 96.31 78 ASP A N 1
ATOM 646 C CA . ASP A 1 78 ? -9.115 -1.119 0.397 1.00 96.31 78 ASP A CA 1
ATOM 647 C C . ASP A 1 78 ? -10.224 -0.097 0.065 1.00 96.31 78 ASP A C 1
ATOM 649 O O . ASP A 1 78 ? -11.075 -0.368 -0.782 1.00 96.31 78 ASP A O 1
ATOM 653 N N . GLY A 1 79 ? -10.257 1.046 0.760 1.00 95.81 79 GLY A N 1
ATOM 654 C CA . GLY A 1 79 ? -11.203 2.140 0.524 1.00 95.81 79 GLY A CA 1
ATOM 655 C C . GLY A 1 79 ? -10.745 3.157 -0.525 1.00 95.81 79 GLY A C 1
ATOM 656 O O . GLY A 1 79 ? -11.494 4.090 -0.807 1.00 95.81 79 GLY A O 1
ATOM 657 N N . ALA A 1 80 ? -9.543 2.986 -1.072 1.00 97.50 80 ALA A N 1
ATOM 658 C CA . ALA A 1 80 ? -8.899 3.897 -2.004 1.00 97.50 80 ALA A CA 1
ATOM 659 C C . ALA A 1 80 ? -8.841 3.330 -3.432 1.00 97.50 80 ALA A C 1
ATOM 661 O O . ALA A 1 80 ? -9.025 2.133 -3.660 1.00 97.50 80 ALA A O 1
ATOM 662 N N . THR A 1 81 ? -8.537 4.195 -4.400 1.00 97.75 81 THR A N 1
ATOM 663 C CA . THR A 1 81 ? -8.317 3.818 -5.800 1.00 97.75 81 THR A CA 1
ATOM 664 C C . THR A 1 81 ? -6.858 4.023 -6.184 1.00 97.75 81 THR A C 1
ATOM 666 O O . THR A 1 81 ? -6.354 5.148 -6.189 1.00 97.75 81 THR A O 1
ATOM 669 N N . PHE A 1 82 ? -6.210 2.925 -6.575 1.00 97.31 82 PHE A N 1
ATOM 670 C CA . PHE A 1 82 ? -4.884 2.925 -7.184 1.00 97.31 82 PHE A CA 1
ATOM 671 C C . PHE A 1 82 ? -5.011 2.680 -8.686 1.00 97.31 82 PHE A C 1
ATOM 673 O O . PHE A 1 82 ? -5.627 1.693 -9.098 1.00 97.31 82 PHE A O 1
ATOM 680 N N . GLN A 1 83 ? -4.430 3.557 -9.503 1.00 96.25 83 GLN A N 1
ATOM 681 C CA . GLN A 1 83 ? -4.489 3.444 -10.960 1.00 96.25 83 GLN A CA 1
ATOM 682 C C . GLN A 1 83 ? -3.127 3.090 -11.566 1.00 96.25 83 GLN A C 1
ATOM 684 O O . GLN A 1 83 ? -2.102 3.619 -11.125 1.00 96.25 83 GLN A O 1
ATOM 689 N N . PRO A 1 84 ? -3.098 2.222 -12.597 1.00 92.88 84 PRO A N 1
ATOM 690 C CA . PRO A 1 84 ? -1.883 1.953 -13.350 1.00 92.88 84 PRO A CA 1
ATOM 691 C C . PRO A 1 84 ? -1.286 3.230 -13.938 1.00 92.88 84 PRO A C 1
ATOM 693 O O . PRO A 1 84 ? -2.006 4.089 -14.451 1.00 92.88 84 PRO A O 1
ATOM 696 N N . VAL A 1 85 ? 0.041 3.322 -13.923 1.00 89.50 85 VAL A N 1
ATOM 697 C CA . VAL A 1 85 ? 0.754 4.414 -14.589 1.00 89.50 85 VAL A CA 1
ATOM 698 C C . VAL A 1 85 ? 0.629 4.233 -16.100 1.00 89.50 85 VAL A C 1
ATOM 700 O O . VAL A 1 85 ? 0.902 3.157 -16.635 1.00 89.50 85 VAL A O 1
ATOM 703 N N . ALA A 1 86 ? 0.239 5.295 -16.805 1.00 90.56 86 ALA A N 1
ATOM 704 C CA . ALA A 1 86 ? 0.241 5.293 -18.261 1.00 90.56 86 ALA A CA 1
ATOM 705 C C . ALA A 1 86 ? 1.680 5.151 -18.774 1.00 90.56 86 ALA A C 1
ATOM 707 O O . ALA A 1 86 ? 2.553 5.961 -18.459 1.00 90.56 86 ALA A O 1
ATOM 708 N N . THR A 1 87 ? 1.923 4.124 -19.582 1.00 92.06 87 THR A N 1
ATOM 709 C CA . THR A 1 87 ? 3.238 3.847 -20.158 1.00 92.06 87 THR A CA 1
ATOM 710 C C . THR A 1 87 ? 3.203 4.020 -21.676 1.00 92.06 87 THR A C 1
ATOM 712 O O . THR A 1 87 ? 2.202 3.689 -22.312 1.00 92.06 87 THR A O 1
ATOM 715 N N . PRO A 1 88 ? 4.275 4.553 -22.291 1.00 91.50 88 PRO A N 1
ATOM 716 C CA . PRO A 1 88 ? 4.341 4.710 -23.745 1.00 91.50 88 PRO A CA 1
ATOM 717 C C . PRO A 1 88 ? 4.505 3.369 -24.481 1.00 91.50 88 PRO A C 1
ATOM 719 O O . PRO A 1 88 ? 4.266 3.300 -25.684 1.00 91.50 88 PRO A O 1
ATOM 722 N N . VAL A 1 89 ? 4.945 2.326 -23.772 1.00 93.62 89 VAL A N 1
ATOM 723 C CA . VAL A 1 89 ? 5.201 0.970 -24.271 1.00 93.62 89 VAL A CA 1
ATOM 724 C C . VAL A 1 89 ? 4.819 -0.011 -23.170 1.00 93.62 89 VAL A C 1
ATOM 726 O O . VAL A 1 89 ? 5.056 0.282 -21.998 1.00 93.62 89 VAL A O 1
ATOM 729 N N . ASP A 1 90 ? 4.278 -1.173 -23.542 1.00 94.44 90 ASP A N 1
ATOM 730 C CA . ASP A 1 90 ? 3.944 -2.240 -22.597 1.00 94.44 90 ASP A CA 1
ATOM 731 C C . ASP A 1 90 ? 5.187 -2.657 -21.769 1.00 94.44 90 ASP A C 1
ATOM 733 O O . ASP A 1 90 ? 6.196 -3.098 -22.341 1.00 94.44 90 ASP A O 1
ATOM 737 N N . PRO A 1 91 ? 5.143 -2.561 -20.423 1.00 95.75 91 PRO A N 1
ATOM 738 C CA . PRO A 1 91 ? 6.223 -3.006 -19.542 1.00 95.75 91 PRO A CA 1
ATOM 739 C C . PRO A 1 91 ? 6.666 -4.459 -19.766 1.00 95.75 91 PRO A C 1
ATOM 741 O O . PRO A 1 91 ? 7.850 -4.776 -19.611 1.00 95.75 91 PRO A O 1
ATOM 744 N N . VAL A 1 92 ? 5.751 -5.356 -20.155 1.00 96.44 92 VAL A N 1
ATOM 745 C CA . VAL A 1 92 ? 6.076 -6.756 -20.477 1.00 96.44 92 VAL A CA 1
ATOM 746 C C . VAL A 1 92 ? 6.982 -6.825 -21.704 1.00 96.44 92 VAL A C 1
ATOM 748 O O . VAL A 1 92 ? 7.973 -7.564 -21.702 1.00 96.44 92 VAL A O 1
ATOM 751 N N . GLU A 1 93 ? 6.680 -6.030 -22.731 1.00 96.38 93 GLU A N 1
ATOM 752 C CA . GLU A 1 93 ? 7.481 -5.938 -23.949 1.00 96.38 93 GLU A CA 1
ATOM 753 C C . GLU A 1 93 ? 8.872 -5.367 -23.648 1.00 96.38 93 GLU A C 1
ATOM 755 O O . GLU A 1 93 ? 9.882 -5.963 -24.039 1.00 96.38 93 GLU A O 1
ATOM 760 N N . LEU A 1 94 ? 8.940 -4.277 -22.874 1.00 96.00 94 LEU A N 1
ATOM 761 C CA . LEU A 1 94 ? 10.204 -3.664 -22.458 1.00 96.00 94 LEU A CA 1
ATOM 762 C C . LEU A 1 94 ? 11.096 -4.655 -21.701 1.00 96.00 94 LEU A C 1
ATOM 764 O O . LEU A 1 94 ? 12.281 -4.791 -22.019 1.00 96.00 94 LEU A O 1
ATOM 768 N N . ARG A 1 95 ? 10.531 -5.401 -20.740 1.00 96.50 95 ARG A N 1
ATOM 769 C CA . ARG A 1 95 ? 11.258 -6.447 -20.001 1.00 96.50 95 ARG A CA 1
ATOM 770 C C . ARG A 1 95 ? 11.747 -7.556 -20.922 1.00 96.50 95 ARG A C 1
ATOM 772 O O . ARG A 1 95 ? 12.916 -7.931 -20.851 1.00 96.50 95 ARG A O 1
ATOM 779 N N . ALA A 1 96 ? 10.889 -8.061 -21.808 1.00 96.81 96 ALA A N 1
ATOM 780 C CA . ALA A 1 96 ? 11.264 -9.106 -22.755 1.00 96.81 96 ALA A CA 1
ATOM 781 C C . ALA A 1 96 ? 12.396 -8.650 -23.686 1.00 96.81 96 ALA A C 1
ATOM 783 O O . ALA A 1 96 ? 13.323 -9.419 -23.958 1.00 96.81 96 ALA A O 1
ATOM 784 N N . ARG A 1 97 ? 12.351 -7.399 -24.161 1.00 96.19 97 ARG A N 1
ATOM 785 C CA . ARG A 1 97 ? 13.387 -6.841 -25.032 1.00 96.19 97 ARG A CA 1
ATOM 786 C C . ARG A 1 97 ? 14.707 -6.637 -24.298 1.00 96.19 97 ARG A C 1
ATOM 788 O O . ARG A 1 97 ? 15.747 -7.007 -24.843 1.00 96.19 97 ARG A O 1
ATOM 795 N N . LEU A 1 98 ? 14.669 -6.096 -23.081 1.00 94.94 98 LEU A N 1
ATOM 796 C CA . LEU A 1 98 ? 15.858 -5.888 -22.260 1.00 94.94 98 LEU A CA 1
ATOM 797 C C . LEU A 1 98 ? 16.516 -7.222 -21.888 1.00 94.94 98 LEU A C 1
ATOM 799 O O . LEU A 1 98 ? 17.699 -7.412 -22.146 1.00 94.94 98 LEU A O 1
ATOM 803 N N . PHE A 1 99 ? 15.753 -8.179 -21.355 1.00 95.06 99 PHE A N 1
ATOM 804 C CA . PHE A 1 99 ? 16.305 -9.446 -20.859 1.00 95.06 99 PHE A CA 1
ATOM 805 C C . PHE A 1 99 ? 16.803 -10.381 -21.967 1.00 95.06 99 PHE A C 1
ATOM 807 O O . PHE A 1 99 ? 17.688 -11.200 -21.724 1.00 95.06 99 PHE A O 1
ATOM 814 N N . ARG A 1 100 ? 16.321 -10.232 -23.209 1.00 95.38 100 ARG A N 1
ATOM 815 C CA . ARG A 1 100 ? 16.852 -10.974 -24.367 1.00 95.38 100 ARG A CA 1
ATOM 816 C C . ARG A 1 100 ? 18.311 -10.625 -24.689 1.00 95.38 100 ARG A C 1
ATOM 818 O O . ARG A 1 100 ? 18.972 -11.394 -25.379 1.00 95.38 100 ARG A O 1
ATOM 825 N N . ARG A 1 101 ? 18.821 -9.494 -24.195 1.00 90.88 101 ARG A N 1
ATOM 826 C CA . ARG A 1 101 ? 20.212 -9.053 -24.403 1.00 90.88 101 ARG A CA 1
ATOM 827 C C . ARG A 1 101 ? 21.220 -9.793 -23.518 1.00 90.88 101 ARG A C 1
ATOM 829 O O . ARG A 1 101 ? 22.420 -9.643 -23.713 1.00 90.88 101 ARG A O 1
ATOM 836 N N . GLY A 1 102 ? 20.740 -10.635 -22.604 1.00 90.19 102 GLY A N 1
ATOM 837 C CA . GLY A 1 102 ? 21.578 -11.418 -21.705 1.00 90.19 102 GLY A CA 1
ATOM 838 C C . GLY A 1 102 ? 21.913 -10.680 -20.406 1.00 90.19 102 GLY A C 1
ATOM 839 O O . GLY A 1 102 ? 21.353 -9.620 -20.122 1.00 90.19 102 GLY A O 1
ATOM 840 N N . PRO A 1 103 ? 22.781 -11.270 -19.570 1.00 89.69 103 PRO A N 1
ATOM 841 C CA . PRO A 1 103 ? 23.169 -10.677 -18.299 1.00 89.69 103 PRO A CA 1
ATOM 842 C C . PRO A 1 103 ? 24.020 -9.423 -18.513 1.00 89.69 103 PRO A C 1
ATOM 844 O O . PRO A 1 103 ? 24.900 -9.385 -19.373 1.00 89.69 103 PRO A O 1
ATOM 847 N N . ALA A 1 104 ? 23.768 -8.411 -17.689 1.00 87.69 104 ALA A N 1
ATOM 848 C CA . ALA A 1 104 ? 24.648 -7.264 -17.559 1.00 87.69 104 ALA A CA 1
ATOM 849 C C . ALA A 1 104 ? 25.809 -7.595 -16.615 1.00 87.69 104 ALA A C 1
ATOM 851 O O . ALA A 1 104 ? 25.606 -8.230 -15.580 1.00 87.69 104 ALA A O 1
ATOM 852 N N . TYR A 1 105 ? 26.999 -7.104 -16.944 1.00 85.06 105 TYR A N 1
ATOM 853 C CA . TYR A 1 105 ? 28.213 -7.317 -16.165 1.00 85.06 105 TYR A CA 1
ATOM 854 C C . TYR A 1 105 ? 28.715 -6.005 -15.555 1.00 85.06 105 TYR A C 1
ATOM 856 O O . TYR A 1 105 ? 28.478 -4.911 -16.083 1.00 85.06 105 TYR A O 1
ATOM 864 N N . SER A 1 106 ? 29.392 -6.113 -14.413 1.00 76.75 106 SER A N 1
ATOM 865 C CA . SER A 1 106 ? 29.952 -4.965 -13.699 1.00 76.75 106 SER A CA 1
ATOM 866 C C . SER A 1 106 ? 31.162 -4.386 -14.433 1.00 76.75 106 SER A C 1
ATOM 868 O O . SER A 1 106 ? 31.926 -5.101 -15.084 1.00 76.75 106 SER A O 1
ATOM 870 N N . ALA A 1 107 ? 31.373 -3.075 -14.291 1.00 64.31 107 ALA A N 1
ATOM 871 C CA . ALA A 1 107 ? 32.554 -2.407 -14.826 1.00 64.31 107 ALA A CA 1
ATOM 872 C C . ALA A 1 107 ? 33.824 -2.988 -14.172 1.00 64.31 107 ALA A C 1
ATOM 874 O O . ALA A 1 107 ? 34.059 -2.788 -12.984 1.00 64.31 107 ALA A O 1
ATOM 875 N N . GLY A 1 108 ? 34.617 -3.741 -14.938 1.00 61.94 108 GLY A N 1
ATOM 876 C CA . GLY A 1 108 ? 35.839 -4.401 -14.458 1.00 61.94 108 GLY A CA 1
ATOM 877 C C . GLY A 1 108 ? 36.029 -5.817 -14.998 1.00 61.94 108 GLY A C 1
ATOM 878 O O . GLY A 1 108 ? 37.155 -6.306 -15.078 1.00 61.94 108 GLY A O 1
ATOM 879 N N . GLU A 1 109 ? 34.959 -6.460 -15.461 1.00 66.00 109 GLU A N 1
ATOM 880 C CA . GLU A 1 109 ? 35.059 -7.750 -16.136 1.00 66.00 109 GLU A CA 1
ATOM 881 C C . GLU A 1 109 ? 35.464 -7.537 -17.598 1.00 66.00 109 GLU A C 1
ATOM 883 O O . GLU A 1 109 ? 34.634 -7.443 -18.497 1.00 66.00 109 GLU A O 1
ATOM 888 N N . ALA A 1 110 ? 36.775 -7.455 -17.842 1.00 59.00 110 ALA A N 1
ATOM 889 C CA . ALA A 1 110 ? 37.382 -7.109 -19.136 1.00 59.00 110 ALA A CA 1
ATOM 890 C C . ALA A 1 110 ? 36.947 -7.982 -20.337 1.00 59.00 110 ALA A C 1
ATOM 892 O O . ALA A 1 110 ? 37.258 -7.657 -21.480 1.00 59.00 110 ALA A O 1
ATOM 893 N N . ARG A 1 111 ? 36.241 -9.094 -20.099 1.00 65.12 111 ARG A N 1
ATOM 894 C CA . ARG A 1 111 ? 35.713 -9.996 -21.135 1.00 65.12 111 ARG A CA 1
ATOM 895 C C . ARG A 1 111 ? 34.269 -9.689 -21.539 1.00 65.12 111 ARG A C 1
ATOM 897 O O . ARG A 1 111 ? 33.784 -10.272 -22.507 1.00 65.12 111 ARG A O 1
ATOM 904 N N . HIS A 1 112 ? 33.595 -8.773 -20.846 1.00 65.31 112 HIS A N 1
ATOM 905 C CA . HIS A 1 112 ? 32.189 -8.467 -21.061 1.00 65.31 112 HIS A CA 1
ATOM 906 C C . HIS A 1 112 ? 31.989 -6.980 -21.375 1.00 65.31 112 HIS A C 1
ATOM 908 O O . HIS A 1 112 ? 32.243 -6.098 -20.564 1.00 65.31 112 HIS A O 1
ATOM 914 N N . HIS A 1 113 ? 31.520 -6.700 -22.591 1.00 69.69 113 HIS A N 1
ATOM 915 C CA . HIS A 1 113 ? 31.245 -5.350 -23.102 1.00 69.69 113 HIS A CA 1
ATOM 916 C C . HIS A 1 113 ? 29.813 -4.878 -22.781 1.00 69.69 113 HIS A C 1
ATOM 918 O O . HIS A 1 113 ? 29.405 -3.769 -23.126 1.00 69.69 113 HIS A O 1
ATOM 924 N N . GLU A 1 114 ? 29.014 -5.744 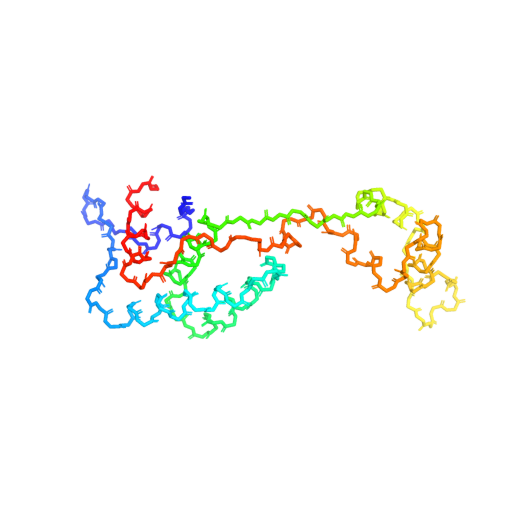-22.167 1.00 77.88 114 GLU A N 1
ATOM 925 C CA . GLU A 1 114 ? 27.583 -5.595 -21.922 1.00 77.88 114 GLU A CA 1
ATOM 926 C C . GLU A 1 114 ? 27.339 -5.081 -20.494 1.00 77.88 114 GLU A C 1
ATOM 928 O O . GLU A 1 114 ? 27.148 -5.856 -19.558 1.00 77.88 114 GLU A O 1
ATOM 933 N N . SER A 1 115 ? 27.391 -3.757 -20.309 1.00 88.56 115 SER A N 1
ATOM 934 C CA . SER A 1 115 ? 27.097 -3.126 -19.017 1.00 88.56 115 SER A CA 1
ATOM 935 C C . SER A 1 115 ? 25.608 -2.815 -18.864 1.00 88.56 115 SER A C 1
ATOM 937 O O . SER A 1 115 ? 24.910 -2.527 -19.841 1.00 88.56 115 SER A O 1
ATOM 939 N N . ARG A 1 116 ? 25.132 -2.799 -17.612 1.00 89.00 116 ARG A N 1
ATOM 940 C CA . ARG A 1 116 ? 23.739 -2.465 -17.257 1.00 89.00 116 ARG A CA 1
ATOM 941 C C . ARG A 1 116 ? 23.295 -1.156 -17.902 1.00 89.00 116 ARG A C 1
ATOM 943 O O . ARG A 1 116 ? 22.256 -1.093 -18.551 1.00 89.00 116 ARG A O 1
ATOM 950 N N . GLU A 1 117 ? 24.103 -0.114 -17.740 1.00 89.44 117 GLU A N 1
ATOM 951 C CA . GLU A 1 117 ? 23.788 1.202 -18.283 1.00 89.44 117 GLU A CA 1
ATOM 952 C C . GLU A 1 117 ? 23.726 1.213 -19.810 1.00 89.44 117 GLU A C 1
ATOM 954 O O . GLU A 1 117 ? 22.880 1.900 -20.380 1.00 89.44 117 GLU A O 1
ATOM 959 N N . ARG A 1 118 ? 24.612 0.469 -20.490 1.00 89.69 118 ARG A N 1
ATOM 960 C CA . ARG A 1 118 ? 24.595 0.395 -21.952 1.00 89.69 118 ARG A CA 1
ATOM 961 C C . ARG A 1 118 ? 23.319 -0.280 -22.442 1.00 89.69 118 ARG A C 1
ATOM 963 O O . ARG A 1 118 ? 22.647 0.290 -23.297 1.00 89.69 118 ARG A O 1
ATOM 970 N N . MET A 1 119 ? 22.951 -1.422 -21.860 1.00 91.88 119 MET A N 1
ATOM 971 C CA . MET A 1 119 ? 21.718 -2.124 -22.227 1.00 91.88 119 MET A CA 1
ATOM 972 C C . MET A 1 119 ? 20.480 -1.248 -22.041 1.00 91.88 119 MET A C 1
ATOM 974 O O . MET A 1 119 ? 19.654 -1.158 -22.948 1.00 91.88 119 MET A O 1
ATOM 978 N N . LEU A 1 120 ? 20.368 -0.573 -20.892 1.00 92.88 120 LEU A N 1
ATOM 979 C CA . LEU A 1 120 ? 19.247 0.324 -20.614 1.00 92.88 120 LEU A CA 1
ATOM 980 C C . LEU A 1 120 ? 19.197 1.484 -21.615 1.00 92.88 120 LEU A C 1
ATOM 982 O O . LEU A 1 120 ? 18.144 1.749 -22.187 1.00 92.88 120 LEU A O 1
ATOM 986 N N . ARG A 1 121 ? 20.331 2.141 -21.891 1.00 92.88 121 ARG A N 1
ATOM 987 C CA . ARG A 1 121 ? 20.393 3.231 -22.880 1.00 92.88 121 ARG A CA 1
ATOM 988 C C . ARG A 1 121 ? 19.971 2.770 -24.271 1.00 92.88 121 ARG A C 1
ATOM 990 O O . ARG A 1 121 ? 19.198 3.456 -24.928 1.00 92.88 121 ARG A O 1
ATOM 997 N N . GLU A 1 122 ? 20.453 1.621 -24.722 1.00 93.25 122 GLU A N 1
ATOM 998 C CA . GLU A 1 122 ? 20.145 1.117 -26.059 1.00 93.25 122 GLU A CA 1
ATOM 999 C C . GLU A 1 122 ? 18.675 0.702 -26.218 1.00 93.25 122 GLU A C 1
ATOM 1001 O O . GLU A 1 122 ? 18.080 0.994 -27.253 1.00 93.25 122 GLU A O 1
ATOM 1006 N N . VAL A 1 123 ? 18.069 0.059 -25.210 1.00 94.94 123 VAL A N 1
ATOM 1007 C CA . VAL A 1 123 ? 16.622 -0.242 -25.224 1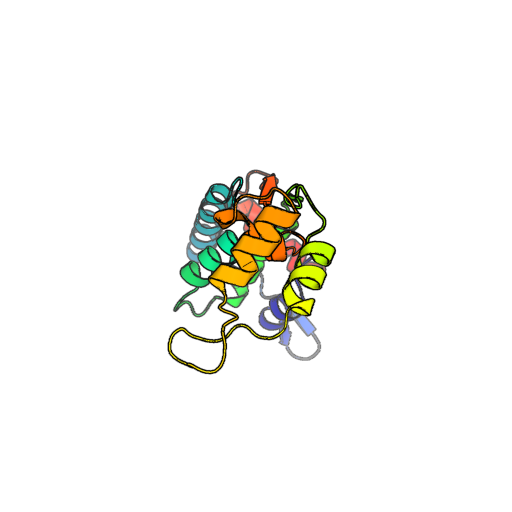.00 94.94 123 VAL A CA 1
ATOM 1008 C C . VAL A 1 123 ? 15.804 1.048 -25.176 1.00 94.94 123 VAL A C 1
ATOM 1010 O O . VAL A 1 123 ? 14.821 1.183 -25.900 1.00 94.94 123 VAL A O 1
ATOM 1013 N N . ALA A 1 124 ? 16.219 2.025 -24.370 1.00 94.56 124 ALA A N 1
ATOM 1014 C CA . ALA A 1 124 ? 15.538 3.310 -24.296 1.00 94.56 124 ALA A CA 1
ATOM 1015 C C . ALA A 1 124 ? 15.554 4.044 -25.648 1.00 94.56 124 ALA A C 1
ATOM 1017 O O . ALA A 1 124 ? 14.516 4.532 -26.086 1.00 94.56 124 ALA A O 1
ATOM 1018 N N . VAL A 1 125 ? 16.693 4.054 -26.354 1.00 95.00 125 VAL A N 1
ATOM 1019 C CA . VAL A 1 125 ? 16.799 4.625 -27.710 1.00 95.00 125 VAL A CA 1
ATOM 1020 C C . VAL A 1 125 ? 15.886 3.898 -28.699 1.00 95.00 125 VAL A C 1
ATOM 1022 O O . VAL A 1 125 ? 15.191 4.555 -29.472 1.00 95.00 125 VAL A O 1
ATOM 1025 N N . GLU A 1 126 ? 15.852 2.564 -28.659 1.00 95.19 126 GLU A N 1
ATOM 1026 C CA . GLU A 1 126 ? 15.009 1.737 -29.534 1.00 95.19 126 GLU A CA 1
ATOM 1027 C C . GLU A 1 126 ? 13.521 2.099 -29.417 1.00 95.19 126 GLU A C 1
ATOM 1029 O O . GLU A 1 126 ? 12.844 2.281 -30.429 1.00 95.19 126 GLU A O 1
ATOM 1034 N N . TYR A 1 127 ? 13.039 2.286 -28.189 1.00 94.56 127 TYR A N 1
ATOM 1035 C CA . TYR A 1 127 ? 11.649 2.648 -27.906 1.00 94.56 127 TYR A CA 1
ATOM 1036 C C . TYR A 1 127 ? 11.392 4.159 -27.822 1.00 94.56 127 TYR A C 1
ATOM 1038 O O . TYR A 1 127 ? 10.270 4.571 -27.536 1.00 94.56 127 TYR 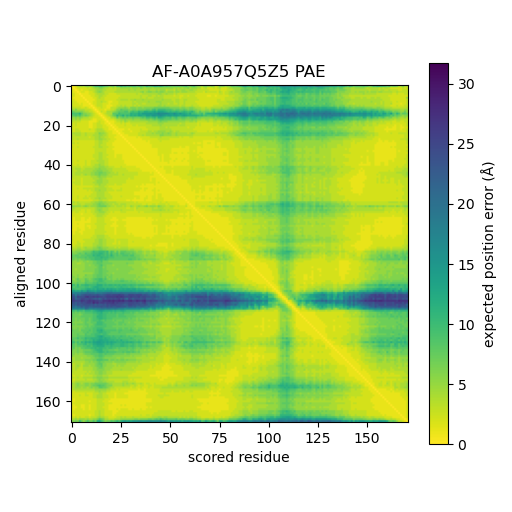A O 1
ATOM 1046 N N . L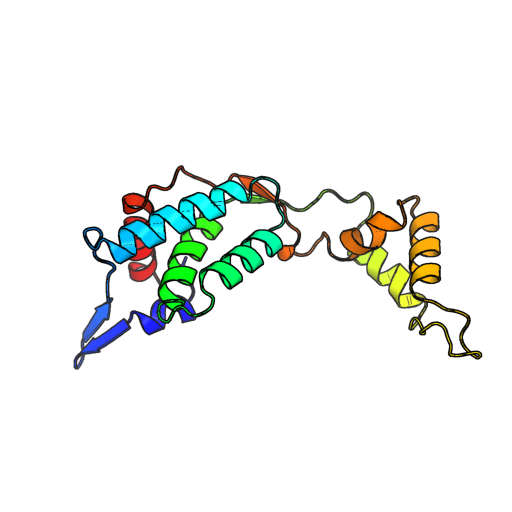YS A 1 128 ? 12.403 4.998 -28.090 1.00 94.88 128 LYS A N 1
ATOM 1047 C CA . LYS A 1 128 ? 12.332 6.470 -27.985 1.00 94.88 128 LYS A CA 1
ATOM 1048 C C . LYS A 1 128 ? 11.890 6.960 -26.597 1.00 94.88 128 LYS A C 1
ATOM 1050 O O . LYS A 1 128 ? 11.173 7.950 -26.470 1.00 94.88 128 LYS A O 1
ATOM 1055 N N . ILE A 1 129 ? 12.336 6.265 -25.558 1.00 94.12 129 ILE A N 1
ATOM 1056 C CA . ILE A 1 129 ? 12.091 6.569 -24.147 1.00 94.12 129 ILE A CA 1
ATOM 1057 C C . ILE A 1 129 ? 13.331 7.266 -23.571 1.00 94.12 129 ILE A C 1
ATOM 1059 O O . ILE A 1 129 ? 14.458 7.012 -23.998 1.00 94.12 129 ILE A O 1
ATOM 1063 N N . ASN A 1 130 ? 13.155 8.138 -22.574 1.00 90.50 130 ASN A N 1
ATOM 1064 C CA . ASN A 1 130 ? 14.288 8.674 -21.821 1.00 90.50 130 ASN A CA 1
ATOM 1065 C C . ASN A 1 130 ? 14.984 7.533 -21.039 1.00 90.50 130 ASN A C 1
ATOM 1067 O O . ASN A 1 130 ? 14.322 6.879 -20.230 1.00 90.50 130 ASN A O 1
ATOM 1071 N N . PRO A 1 131 ? 16.305 7.305 -21.195 1.00 87.06 131 PRO A N 1
ATOM 1072 C CA . PRO A 1 131 ? 17.017 6.250 -20.470 1.00 87.06 131 PRO A CA 1
ATOM 1073 C C . PRO A 1 131 ? 16.830 6.277 -18.950 1.00 87.06 131 PRO A C 1
ATOM 1075 O O . PRO A 1 131 ? 16.757 5.216 -18.337 1.00 87.06 131 PRO A O 1
ATOM 1078 N N . GLY A 1 132 ? 16.695 7.464 -18.348 1.00 87.31 132 GLY A N 1
ATOM 1079 C CA . GLY A 1 132 ? 16.450 7.608 -16.910 1.00 87.31 132 GLY A CA 1
ATOM 1080 C C . GLY A 1 132 ? 15.055 7.157 -16.461 1.00 87.31 132 GLY A C 1
ATOM 1081 O O . GLY A 1 132 ? 14.855 6.892 -15.283 1.00 87.31 132 GLY A O 1
ATOM 1082 N N . GLN A 1 133 ? 14.095 7.044 -17.382 1.00 90.00 133 GLN A N 1
ATOM 1083 C CA . GLN A 1 133 ? 12.731 6.582 -17.097 1.00 90.00 133 GLN A CA 1
ATOM 1084 C C . GLN A 1 133 ? 12.549 5.084 -17.344 1.00 90.00 133 GLN A C 1
ATOM 1086 O O . GLN A 1 133 ? 11.629 4.487 -16.787 1.00 90.00 133 GLN A O 1
ATOM 1091 N N . LEU A 1 134 ? 13.410 4.472 -18.167 1.00 92.19 134 LEU A N 1
ATOM 1092 C CA . LEU A 1 134 ? 13.234 3.090 -18.610 1.00 92.19 134 LEU A CA 1
ATOM 1093 C C . LEU A 1 134 ? 13.095 2.127 -17.428 1.00 92.19 134 LEU A C 1
ATOM 1095 O O . LEU A 1 134 ? 12.215 1.277 -17.442 1.00 92.19 134 LEU A O 1
ATOM 1099 N N . GLU A 1 135 ? 13.927 2.282 -16.399 1.00 91.38 135 GLU A N 1
ATOM 1100 C CA . GLU A 1 135 ? 13.921 1.392 -15.236 1.00 91.38 135 GLU A CA 1
ATOM 1101 C C . GLU A 1 135 ? 12.583 1.380 -14.498 1.00 91.38 135 GLU A C 1
ATOM 1103 O O . GLU A 1 135 ? 12.088 0.309 -14.153 1.00 91.38 135 GLU A O 1
ATOM 1108 N N . HIS A 1 136 ? 11.983 2.554 -14.300 1.00 89.44 136 HIS A N 1
ATOM 1109 C CA . HIS A 1 136 ? 10.675 2.668 -13.665 1.00 89.44 136 HIS A CA 1
ATOM 1110 C C . HIS A 1 136 ? 9.579 2.057 -14.551 1.00 89.44 136 HIS A C 1
ATOM 1112 O O . HIS A 1 136 ? 8.702 1.345 -14.067 1.00 89.44 136 HIS A O 1
ATOM 1118 N N . LEU A 1 137 ? 9.677 2.251 -15.871 1.00 93.44 137 LEU A N 1
ATOM 1119 C CA . LEU A 1 137 ? 8.721 1.704 -16.834 1.00 93.44 137 LEU A CA 1
ATOM 1120 C C . LEU A 1 137 ? 8.759 0.173 -16.935 1.00 93.44 137 LEU A C 1
ATOM 1122 O O . LEU A 1 137 ? 7.735 -0.414 -17.268 1.00 93.44 137 LEU A O 1
ATOM 1126 N N . LEU A 1 138 ? 9.879 -0.492 -16.614 1.00 94.81 138 LEU A N 1
ATOM 1127 C CA . LEU A 1 138 ? 9.976 -1.963 -16.655 1.00 94.81 138 LEU A CA 1
ATOM 1128 C C . LEU A 1 138 ? 8.932 -2.659 -15.774 1.00 94.81 138 LEU A C 1
ATOM 1130 O O . LEU A 1 138 ? 8.525 -3.779 -16.084 1.00 94.81 138 LEU A O 1
ATOM 1134 N N . TYR A 1 139 ? 8.535 -2.022 -14.672 1.00 94.81 139 TYR A N 1
ATOM 1135 C CA . TYR A 1 139 ? 7.634 -2.596 -13.673 1.00 94.81 139 TYR A CA 1
ATOM 1136 C C . TYR A 1 139 ? 6.430 -1.702 -13.366 1.00 94.81 139 TYR A C 1
ATOM 1138 O O . TYR A 1 139 ? 5.748 -1.920 -12.367 1.00 94.81 139 TYR A O 1
ATOM 1146 N N . ALA A 1 140 ? 6.141 -0.724 -14.226 1.00 94.19 140 ALA A N 1
ATOM 1147 C CA . ALA A 1 140 ? 4.993 0.170 -14.077 1.00 94.19 140 ALA A CA 1
ATOM 1148 C C . ALA A 1 140 ? 3.633 -0.560 -14.162 1.00 94.19 140 ALA A C 1
ATOM 1150 O O . ALA A 1 140 ? 2.609 -0.025 -13.746 1.00 94.19 140 ALA A O 1
ATOM 1151 N N . ASP A 1 141 ? 3.616 -1.800 -14.663 1.00 94.56 141 ASP A N 1
ATOM 1152 C CA . ASP A 1 141 ? 2.457 -2.698 -14.681 1.00 94.56 141 ASP A CA 1
ATOM 1153 C C . ASP A 1 141 ? 2.182 -3.384 -13.331 1.00 94.56 141 ASP A C 1
ATOM 1155 O O . ASP A 1 141 ? 1.105 -3.955 -13.133 1.00 94.56 141 ASP A O 1
ATOM 1159 N N . ARG A 1 142 ? 3.128 -3.340 -12.384 1.00 95.56 142 ARG A N 1
ATOM 1160 C CA . ARG A 1 142 ? 2.960 -3.905 -11.040 1.00 95.56 142 ARG A CA 1
ATOM 1161 C C . ARG A 1 142 ? 2.083 -2.995 -10.190 1.00 95.56 142 ARG A C 1
ATOM 1163 O O . ARG A 1 142 ? 2.291 -1.789 -10.166 1.00 95.56 142 ARG A O 1
ATOM 1170 N N . THR A 1 143 ? 1.202 -3.589 -9.387 1.00 94.88 143 THR A N 1
ATOM 1171 C CA . THR A 1 143 ? 0.330 -2.849 -8.455 1.00 94.88 143 THR A CA 1
ATOM 1172 C C . THR A 1 143 ? 1.112 -1.931 -7.517 1.00 94.88 143 THR A C 1
ATOM 1174 O O . THR A 1 143 ? 0.688 -0.814 -7.266 1.00 94.88 143 THR A O 1
ATOM 1177 N N . ALA A 1 144 ? 2.306 -2.349 -7.082 1.00 95.19 144 ALA A N 1
ATOM 1178 C CA . ALA A 1 144 ? 3.204 -1.533 -6.265 1.00 95.19 144 ALA A CA 1
ATOM 1179 C C . ALA A 1 144 ? 3.545 -0.166 -6.900 1.00 95.19 144 ALA A C 1
ATOM 1181 O O . ALA A 1 144 ? 3.754 0.803 -6.177 1.00 95.19 144 ALA A O 1
ATOM 1182 N N . ALA A 1 145 ? 3.572 -0.076 -8.232 1.00 95.31 145 ALA A N 1
ATOM 1183 C CA . ALA A 1 145 ? 3.842 1.156 -8.968 1.00 95.31 145 ALA A CA 1
ATOM 1184 C C . ALA A 1 145 ? 2.577 1.987 -9.256 1.00 95.31 145 ALA A C 1
ATOM 1186 O O . ALA A 1 145 ? 2.690 3.092 -9.779 1.00 95.31 145 ALA A O 1
ATOM 1187 N N . TYR A 1 146 ? 1.378 1.476 -8.952 1.00 96.50 146 TYR A N 1
ATOM 1188 C CA . TYR A 1 146 ? 0.128 2.185 -9.229 1.00 96.50 146 TYR A CA 1
ATOM 1189 C C . TYR A 1 146 ? 0.018 3.411 -8.329 1.00 96.50 146 TYR A C 1
ATOM 1191 O O . TYR A 1 146 ? 0.371 3.357 -7.151 1.00 96.50 146 TYR A O 1
ATOM 1199 N N . LEU A 1 147 ? -0.479 4.510 -8.888 1.00 97.00 147 LEU A N 1
ATOM 1200 C CA . LEU A 1 147 ? -0.591 5.784 -8.187 1.00 97.00 147 LEU A CA 1
ATOM 1201 C C . LEU A 1 147 ? -1.893 5.845 -7.402 1.00 97.00 147 LEU A C 1
ATOM 1203 O O . LEU A 1 147 ? -2.945 5.452 -7.911 1.00 97.00 147 LEU A O 1
ATOM 1207 N N . LEU A 1 148 ? -1.829 6.377 -6.184 1.00 97.88 148 LEU A N 1
ATOM 1208 C CA . LEU A 1 148 ? -3.009 6.697 -5.392 1.00 97.88 148 LEU A CA 1
ATOM 1209 C C . LEU A 1 148 ? -3.719 7.928 -5.978 1.00 97.88 148 LEU A C 1
ATOM 1211 O O . LEU A 1 148 ? -3.335 9.060 -5.693 1.00 97.88 148 LEU A O 1
ATOM 1215 N N . THR A 1 149 ? -4.756 7.705 -6.788 1.00 97.19 149 THR A N 1
ATOM 1216 C CA . THR A 1 149 ? -5.520 8.784 -7.448 1.00 97.19 149 THR A CA 1
ATOM 1217 C C . THR A 1 149 ? -6.746 9.225 -6.658 1.00 97.19 149 THR A C 1
ATOM 1219 O O . THR A 1 149 ? -7.285 10.299 -6.897 1.00 97.19 149 THR A O 1
ATOM 1222 N N . ASP A 1 150 ? -7.237 8.370 -5.762 1.00 97.06 150 ASP A N 1
ATOM 1223 C CA . ASP A 1 150 ? -8.335 8.696 -4.854 1.00 97.06 150 ASP A CA 1
ATOM 1224 C C . ASP A 1 150 ? -8.077 8.018 -3.500 1.00 97.06 150 ASP A C 1
ATOM 1226 O O . ASP A 1 150 ? -8.108 6.786 -3.433 1.00 97.06 150 ASP A O 1
ATOM 1230 N N . PRO A 1 151 ? -7.817 8.772 -2.417 1.00 94.69 151 PRO A N 1
ATOM 1231 C CA . PRO A 1 151 ? -7.623 8.210 -1.081 1.00 94.69 151 PRO A CA 1
ATOM 1232 C C . PRO A 1 151 ? -8.920 7.666 -0.456 1.00 94.69 151 PRO A C 1
ATOM 1234 O O . PRO A 1 151 ? -8.879 7.105 0.642 1.00 94.69 151 PRO A O 1
ATOM 1237 N N . GLY A 1 152 ? -10.062 7.820 -1.127 1.00 94.12 152 GLY A N 1
ATOM 1238 C CA . GLY A 1 152 ? -11.362 7.397 -0.639 1.00 94.12 152 GLY A CA 1
ATOM 1239 C C . GLY A 1 152 ? -12.001 8.439 0.285 1.00 94.12 152 GLY A C 1
ATOM 1240 O O . GLY A 1 152 ? -11.729 9.639 0.179 1.00 94.12 152 GLY A O 1
ATOM 1241 N N . PRO A 1 153 ? -12.896 8.022 1.198 1.00 94.19 153 PRO A N 1
ATOM 1242 C CA . PRO A 1 153 ? -13.600 8.958 2.063 1.00 94.19 153 PRO A CA 1
ATOM 1243 C C . PRO A 1 153 ? -12.653 9.637 3.062 1.00 94.19 153 PRO A C 1
ATOM 1245 O O . PRO A 1 153 ? -11.610 9.104 3.440 1.00 94.19 153 PRO A O 1
ATOM 1248 N N . THR A 1 154 ? -13.058 10.802 3.570 1.00 93.88 154 THR A N 1
ATOM 1249 C CA . THR A 1 154 ? -12.330 11.488 4.644 1.00 93.88 154 THR A CA 1
ATOM 1250 C C . THR A 1 154 ? -12.435 10.699 5.948 1.00 93.88 154 THR A C 1
ATOM 1252 O O . THR A 1 154 ? -13.390 10.851 6.712 1.00 93.88 154 THR A O 1
ATOM 1255 N N . TRP A 1 155 ? -11.438 9.860 6.212 1.00 96.06 155 TRP A N 1
ATOM 1256 C CA . TRP A 1 155 ? -11.361 9.063 7.430 1.00 96.06 155 TRP A CA 1
ATOM 1257 C C . TRP A 1 155 ? -11.074 9.933 8.659 1.00 96.06 155 TRP A C 1
ATOM 1259 O O . TRP A 1 155 ? -10.017 10.559 8.774 1.00 96.06 155 TRP A O 1
ATOM 1269 N N . THR A 1 156 ? -12.010 9.928 9.606 1.00 96.69 156 THR A N 1
ATOM 1270 C CA . THR A 1 156 ? -11.745 10.266 11.011 1.00 96.69 156 THR A CA 1
ATOM 1271 C C . THR A 1 156 ? -11.293 9.017 11.764 1.00 96.69 156 THR A C 1
ATOM 1273 O O . THR A 1 156 ? -11.615 7.899 11.348 1.00 96.69 156 THR A O 1
ATOM 1276 N N . ALA A 1 157 ? -10.609 9.189 12.896 1.00 97.94 157 ALA A N 1
ATOM 1277 C CA . ALA A 1 157 ? -10.202 8.072 13.747 1.00 97.94 157 ALA A CA 1
ATOM 1278 C C . ALA A 1 157 ? -11.391 7.172 14.139 1.00 97.94 157 ALA A C 1
ATOM 1280 O O . ALA A 1 157 ? -11.325 5.958 13.949 1.00 97.94 157 ALA A O 1
ATOM 1281 N N . ASP A 1 158 ? -12.513 7.771 14.553 1.00 97.81 158 ASP A N 1
ATOM 1282 C CA . ASP A 1 158 ? -13.756 7.051 14.859 1.00 97.81 158 ASP A CA 1
ATOM 1283 C C . ASP A 1 158 ? -14.259 6.219 13.676 1.00 97.81 158 ASP A C 1
ATOM 1285 O O . ASP A 1 158 ? -14.541 5.028 13.817 1.00 97.81 158 ASP A O 1
ATOM 1289 N N . SER A 1 159 ? -14.358 6.833 12.491 1.00 97.81 159 SER A N 1
ATOM 1290 C CA . SER A 1 159 ? -14.876 6.156 11.298 1.00 97.81 159 SER A CA 1
ATOM 1291 C C . SER A 1 159 ? -13.966 5.015 10.838 1.00 97.81 159 SER A C 1
ATOM 1293 O O . SER A 1 159 ? -14.458 3.971 10.402 1.00 97.81 159 SER A O 1
ATOM 1295 N N . LEU A 1 160 ? -12.648 5.182 10.986 1.00 98.25 160 LEU A N 1
ATOM 1296 C CA . LEU A 1 160 ? -11.661 4.180 10.612 1.00 98.25 160 LEU A CA 1
ATOM 1297 C C . LEU A 1 160 ? -11.700 2.985 11.570 1.00 98.25 160 LEU A C 1
ATOM 1299 O O . LEU A 1 160 ? -11.749 1.843 11.117 1.00 98.25 160 LEU A O 1
ATOM 1303 N N . ILE A 1 161 ? -11.761 3.234 12.882 1.00 98.44 161 ILE A N 1
ATOM 1304 C CA . ILE A 1 161 ? -11.908 2.182 13.898 1.00 98.44 161 ILE A CA 1
ATOM 1305 C C . ILE A 1 161 ? -13.233 1.436 13.712 1.00 98.44 161 ILE A C 1
ATOM 1307 O O . ILE A 1 161 ? -13.258 0.203 13.720 1.00 98.44 161 ILE A O 1
ATOM 1311 N N . ALA A 1 162 ? -14.333 2.162 13.495 1.00 97.94 162 ALA A N 1
ATOM 1312 C CA . ALA A 1 162 ? -15.638 1.562 13.247 1.00 97.94 162 ALA A CA 1
ATOM 1313 C C . ALA A 1 162 ? -15.615 0.668 12.002 1.00 97.94 162 ALA A C 1
ATOM 1315 O O . ALA A 1 162 ? -16.124 -0.457 12.035 1.00 97.94 162 ALA A O 1
ATOM 1316 N N . ARG A 1 163 ? -14.981 1.126 10.913 1.00 97.62 163 ARG A N 1
ATOM 1317 C CA . ARG A 1 163 ? -14.846 0.317 9.702 1.00 97.62 163 ARG A CA 1
ATOM 1318 C C . ARG A 1 163 ? -13.946 -0.894 9.917 1.00 97.62 163 ARG A C 1
ATOM 1320 O O . ARG A 1 163 ? -14.303 -1.975 9.467 1.00 97.62 163 ARG A O 1
ATOM 1327 N N . TYR A 1 164 ? -12.828 -0.746 10.616 1.00 98.00 164 TYR A N 1
ATOM 1328 C CA . TYR A 1 164 ? -11.948 -1.861 10.957 1.00 98.00 164 TYR A CA 1
ATOM 1329 C C . TYR A 1 164 ? -12.673 -2.948 11.755 1.00 98.00 164 TYR A C 1
ATOM 1331 O O . TYR A 1 164 ? -12.618 -4.118 11.383 1.00 98.00 164 TYR A O 1
ATOM 1339 N N . ASN A 1 165 ? -13.424 -2.567 12.791 1.00 97.75 165 ASN A N 1
ATOM 1340 C CA . ASN A 1 165 ? -14.249 -3.509 13.543 1.00 97.75 165 ASN A CA 1
ATOM 1341 C C . ASN A 1 165 ? -15.301 -4.170 12.632 1.00 97.75 165 ASN A C 1
ATOM 1343 O O . ASN A 1 165 ? -15.485 -5.380 12.677 1.00 97.75 165 ASN A O 1
ATOM 1347 N N . LEU A 1 166 ? -15.945 -3.424 11.732 1.00 96.25 166 LEU A N 1
ATOM 1348 C CA . LEU A 1 166 ? -16.869 -4.026 10.767 1.00 96.25 166 LEU A CA 1
ATOM 1349 C C . LEU A 1 166 ? -16.184 -5.064 9.860 1.00 96.25 166 LEU A C 1
ATOM 1351 O O . LEU A 1 166 ? -16.777 -6.101 9.573 1.00 96.25 166 LEU A O 1
ATOM 1355 N N . GLU A 1 167 ? -14.957 -4.807 9.409 1.00 95.62 167 GLU A N 1
ATOM 1356 C CA . GLU A 1 167 ? -14.203 -5.759 8.588 1.00 95.62 167 GLU A CA 1
ATOM 1357 C C . GLU A 1 167 ? -13.744 -6.989 9.380 1.00 95.62 167 GLU A C 1
ATOM 1359 O O . GLU A 1 167 ? -13.788 -8.091 8.841 1.00 95.62 167 GLU A O 1
ATOM 1364 N N . LEU A 1 168 ? -13.378 -6.842 10.659 1.00 95.12 168 LEU A N 1
ATOM 1365 C CA . LEU A 1 168 ? -13.094 -7.984 11.539 1.00 95.12 168 LEU A CA 1
ATOM 1366 C C . LEU A 1 168 ? -14.306 -8.913 11.686 1.00 95.12 168 LEU A C 1
ATOM 1368 O O . LEU A 1 168 ? -14.138 -10.123 11.772 1.00 95.12 168 LEU A O 1
ATOM 1372 N N . ALA A 1 169 ? -15.518 -8.353 11.712 1.00 92.06 169 ALA A N 1
ATOM 1373 C CA . ALA A 1 169 ? -16.757 -9.117 11.850 1.00 92.06 169 ALA A CA 1
ATOM 1374 C C . ALA A 1 169 ? -17.139 -9.912 10.589 1.00 92.06 169 ALA A C 1
ATOM 1376 O O . ALA A 1 169 ? -17.941 -10.839 10.669 1.00 92.06 169 ALA A O 1
ATOM 1377 N N . ARG A 1 170 ? -16.641 -9.493 9.421 1.00 89.12 170 ARG A N 1
ATOM 1378 C CA . ARG A 1 170 ? -17.022 -10.035 8.106 1.00 89.12 170 ARG A CA 1
ATOM 1379 C C . ARG A 1 170 ? -16.040 -11.067 7.561 1.00 89.12 170 ARG A C 1
ATOM 1381 O O . ARG A 1 170 ? -16.363 -11.701 6.558 1.00 89.12 170 ARG A O 1
ATOM 1388 N N . ALA A 1 171 ? -14.855 -11.151 8.158 1.00 79.56 171 ALA A N 1
ATOM 1389 C CA . ALA A 1 171 ? -13.751 -11.952 7.656 1.00 79.56 171 ALA A CA 1
ATOM 1390 C C . ALA A 1 171 ? -13.797 -13.427 8.068 1.00 79.56 171 ALA A C 1
ATOM 1392 O O . ALA A 1 171 ? -14.478 -13.759 9.064 1.00 79.56 171 ALA A O 1
#

Radius of gyration: 21.97 Å; Cα contacts (8 Å, |Δi|>4): 206; chains: 1; bounding box: 54×36×55 Å

Sequence (171 aa):
MLTGDLVRPRLRQQGNELRIDWLDPTNRHWQQTAAELAVLFREQHDQPQETWQRALEEYEAGRTDYNVIRGLAKVLSDGATFQPVATPVDPVELRARLFRRGPAYSAGEARHHESRERMLREVAVEYKINPGQLEHLLYADRTAAYLLTDPGPTWTADSLIARYNLELARA

Secondary structure (DSSP, 8-state):
---HHHHGGGEEEETTEEEE-PPPTT-HHHHHHHHHHHHHHHTTTT-BHHHHHHHHHHHHTT-TTHHHHHHHHHHHHHTSEEEPPP-SS-HHHHHHHHHTT---B-TT-TT---BHHHHHHHHHHHTT--HHHHHHHTTTTSGGG-EEEE--S---HHHHHHHHHHHHHH-